Protein AF-A0A843IU89-F1 (afdb_monomer_lite)

Sequence (53 aa):
SRTCHHCGHIKKELKVKTRKWKCQNCGKTHDRDINAAINILNRWFNGDSLKKH

Structure (mmCIF, N/CA/C/O backbone):
data_AF-A0A843IU89-F1
#
_entry.id   AF-A0A843IU89-F1
#
loop_
_atom_site.group_PDB
_atom_site.id
_atom_site.type_symbol
_atom_site.label_atom_id
_atom_site.label_alt_id
_atom_site.label_comp_id
_atom_site.label_asym_id
_atom_site.label_entity_id
_atom_site.label_seq_id
_atom_site.pdbx_PDB_ins_code
_atom_site.Cartn_x
_atom_site.Cartn_y
_atom_site.Cartn_z
_atom_site.occupancy
_atom_site.B_iso_or_equiv
_atom_site.auth_seq_id
_atom_site.auth_comp_id
_atom_site.auth_asym_id
_atom_site.auth_atom_id
_atom_site.pdbx_PDB_model_num
ATOM 1 N N . SER A 1 1 ? 6.678 -2.601 0.796 1.00 75.94 1 SER A N 1
ATOM 2 C CA . SER A 1 1 ? 6.520 -1.135 0.920 1.00 75.94 1 SER A CA 1
ATOM 3 C C . SER A 1 1 ? 5.329 -0.809 1.816 1.00 75.94 1 SER A C 1
ATOM 5 O O 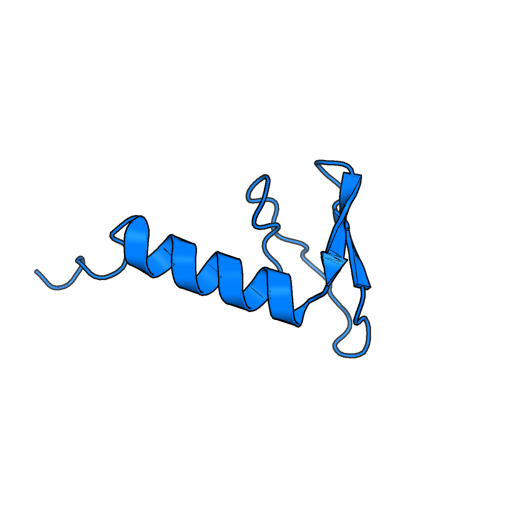. SER A 1 1 ? 4.340 -1.536 1.761 1.00 75.94 1 SER A O 1
ATOM 7 N N . ARG A 1 2 ? 5.416 0.256 2.632 1.00 84.38 2 ARG A N 1
ATOM 8 C CA . ARG A 1 2 ? 4.287 0.807 3.417 1.00 84.38 2 ARG A CA 1
ATOM 9 C C . ARG A 1 2 ? 3.434 1.809 2.617 1.00 84.38 2 ARG A C 1
ATOM 11 O O . ARG A 1 2 ? 2.423 2.291 3.119 1.00 84.38 2 ARG A O 1
ATOM 18 N N . THR A 1 3 ? 3.849 2.127 1.394 1.00 91.81 3 THR A N 1
ATOM 19 C CA . THR A 1 3 ? 3.151 3.028 0.473 1.00 91.81 3 THR A CA 1
ATOM 20 C C . THR A 1 3 ? 1.989 2.304 -0.185 1.00 91.81 3 THR A C 1
ATOM 22 O O . THR A 1 3 ? 2.166 1.208 -0.707 1.00 91.81 3 THR A O 1
ATOM 25 N N . CYS A 1 4 ? 0.803 2.892 -0.179 1.00 94.25 4 CYS A N 1
ATOM 26 C CA . CYS A 1 4 ? -0.323 2.440 -0.980 1.00 94.25 4 CYS A CA 1
ATOM 27 C C . CYS A 1 4 ? 0.015 2.619 -2.465 1.00 94.25 4 CYS A C 1
ATOM 29 O O . CYS A 1 4 ? 0.145 3.753 -2.917 1.00 94.25 4 CYS A O 1
ATOM 31 N N . HIS A 1 5 ? 0.115 1.532 -3.234 1.00 92.88 5 HIS A N 1
ATOM 32 C CA . HIS A 1 5 ? 0.396 1.638 -4.672 1.00 92.88 5 HIS A CA 1
ATOM 33 C C . HIS A 1 5 ? -0.718 2.347 -5.462 1.00 92.88 5 HIS A C 1
ATOM 35 O O . HIS A 1 5 ? -0.488 2.786 -6.579 1.00 92.88 5 HIS A O 1
ATOM 41 N N . HIS A 1 6 ? -1.925 2.443 -4.895 1.00 93.00 6 HIS A N 1
ATOM 42 C CA . HIS A 1 6 ? -3.085 3.032 -5.560 1.00 93.00 6 HIS A CA 1
ATOM 43 C C . HIS A 1 6 ? -3.176 4.555 -5.402 1.00 93.00 6 HIS A C 1
ATOM 45 O O . HIS A 1 6 ? -3.616 5.236 -6.316 1.00 93.00 6 HIS A O 1
ATOM 51 N N . CYS A 1 7 ? -2.818 5.096 -4.232 1.00 93.00 7 CYS A N 1
ATOM 52 C CA . CYS A 1 7 ? -2.967 6.531 -3.943 1.00 93.00 7 CYS A CA 1
ATOM 53 C C . CYS A 1 7 ? -1.698 7.196 -3.395 1.00 93.00 7 CYS A C 1
ATOM 55 O O . CYS A 1 7 ? -1.748 8.347 -2.983 1.00 93.00 7 CYS A O 1
ATOM 57 N N . GLY A 1 8 ? -0.582 6.469 -3.287 1.00 90.50 8 GLY A N 1
ATOM 58 C CA . GLY A 1 8 ? 0.688 7.001 -2.784 1.00 90.50 8 GLY A CA 1
ATOM 59 C C . GLY A 1 8 ? 0.760 7.212 -1.266 1.00 90.50 8 GLY A C 1
ATOM 60 O O . GLY A 1 8 ? 1.835 7.488 -0.743 1.00 90.50 8 GLY A O 1
ATOM 61 N N . HIS A 1 9 ? -0.337 7.040 -0.521 1.00 93.12 9 HIS A N 1
ATOM 62 C CA . HIS A 1 9 ? -0.337 7.246 0.930 1.00 93.12 9 HIS A CA 1
ATOM 63 C C . HIS A 1 9 ? 0.633 6.296 1.653 1.00 93.12 9 HIS A C 1
ATOM 65 O O . HIS A 1 9 ? 0.534 5.073 1.520 1.00 93.12 9 HIS A O 1
ATOM 71 N N . ILE A 1 10 ? 1.539 6.845 2.464 1.00 89.81 10 ILE A N 1
ATOM 72 C CA . ILE A 1 10 ? 2.512 6.073 3.245 1.00 89.81 10 ILE A CA 1
ATOM 73 C C . ILE A 1 10 ? 1.936 5.782 4.627 1.00 89.81 10 ILE A C 1
ATOM 75 O O . ILE A 1 10 ? 1.784 6.676 5.457 1.00 89.81 10 ILE A O 1
ATOM 79 N N . LYS A 1 11 ? 1.680 4.505 4.914 1.00 83.88 11 LYS A N 1
ATOM 80 C CA . LYS A 1 11 ? 1.284 4.083 6.257 1.00 83.88 11 LYS A CA 1
ATOM 81 C C . LYS A 1 11 ? 2.485 4.197 7.201 1.00 83.88 11 LYS A C 1
ATOM 83 O O . LYS A 1 11 ? 3.449 3.448 7.051 1.00 83.88 11 LYS A O 1
ATOM 88 N N . LYS A 1 12 ? 2.439 5.103 8.183 1.00 79.62 12 LYS A N 1
ATOM 89 C CA . LYS A 1 12 ? 3.559 5.326 9.122 1.00 79.62 12 LYS A CA 1
ATOM 90 C C . LYS A 1 12 ? 3.884 4.076 9.946 1.00 79.62 12 LYS A C 1
ATOM 92 O O . LYS A 1 12 ? 5.042 3.674 10.017 1.00 79.62 12 LYS A O 1
ATOM 97 N N . GLU A 1 13 ? 2.872 3.379 10.451 1.00 77.75 13 GLU A N 1
ATOM 98 C CA . GLU A 1 13 ? 3.058 2.195 11.295 1.00 77.75 13 GLU A CA 1
ATOM 99 C C . GLU A 1 13 ? 2.406 0.962 10.668 1.00 77.75 13 GLU A C 1
ATOM 101 O O . GLU A 1 13 ? 1.180 0.828 10.617 1.00 77.75 13 GLU A O 1
ATOM 106 N N . LEU A 1 14 ? 3.221 0.034 10.165 1.00 73.75 14 LEU A N 1
ATOM 107 C CA . LEU A 1 14 ? 2.760 -1.270 9.693 1.00 73.75 14 LEU A CA 1
ATOM 108 C C . LEU A 1 14 ? 3.479 -2.350 10.503 1.00 73.75 14 LEU A C 1
ATOM 110 O O . LEU A 1 14 ? 4.678 -2.554 10.329 1.00 73.75 14 LEU A O 1
ATOM 114 N N . LYS A 1 15 ? 2.747 -3.048 11.379 1.00 76.38 15 LYS A N 1
ATOM 115 C CA . LYS A 1 15 ? 3.291 -4.193 12.121 1.00 76.38 15 LYS A CA 1
ATOM 116 C C . LYS A 1 15 ? 3.752 -5.263 11.126 1.00 76.38 15 LYS A C 1
ATOM 118 O O . LYS A 1 15 ? 2.992 -5.644 10.233 1.00 76.38 15 LYS A O 1
ATOM 123 N N . VAL A 1 16 ? 4.962 -5.797 11.316 1.00 70.81 16 VAL A N 1
ATOM 124 C CA . VAL A 1 16 ? 5.605 -6.795 10.431 1.00 70.81 16 VAL A CA 1
ATOM 125 C C . 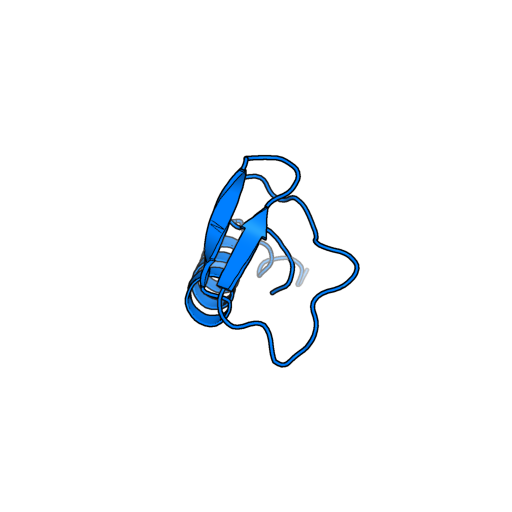VAL A 1 16 ? 4.787 -8.088 10.290 1.00 70.81 16 VAL A C 1
ATOM 127 O O . VAL A 1 16 ? 4.910 -8.790 9.293 1.00 70.81 16 VAL A O 1
ATOM 130 N N . LYS A 1 17 ? 3.825 -8.368 11.174 1.00 76.25 17 LYS A N 1
ATOM 131 C CA . LYS A 1 17 ? 2.923 -9.533 11.052 1.00 76.25 17 LYS A CA 1
ATOM 132 C C . LYS A 1 17 ? 1.625 -9.281 10.260 1.00 76.25 17 LYS A C 1
ATOM 134 O O . LYS A 1 17 ? 0.967 -10.225 9.846 1.00 76.25 17 LYS A O 1
ATOM 139 N N . THR A 1 18 ? 1.258 -8.030 9.978 1.00 77.44 18 THR A N 1
ATOM 140 C CA . THR A 1 18 ? 0.018 -7.683 9.253 1.00 77.44 18 THR A CA 1
ATOM 141 C C . THR A 1 18 ? 0.099 -7.956 7.740 1.00 77.44 18 THR A C 1
ATOM 143 O O . THR A 1 18 ? 0.563 -7.098 6.985 1.00 77.44 18 THR A O 1
ATOM 146 N N . ARG A 1 19 ? -0.361 -9.132 7.288 1.00 85.88 19 ARG A N 1
ATOM 147 C CA . ARG A 1 19 ? -0.375 -9.537 5.862 1.00 85.88 19 ARG A CA 1
ATOM 148 C C . ARG A 1 19 ? -1.286 -8.665 4.995 1.00 85.88 19 ARG A C 1
ATOM 150 O O . ARG A 1 19 ? -0.876 -8.248 3.917 1.00 85.88 19 ARG A O 1
ATOM 157 N N . LYS A 1 20 ? -2.486 -8.347 5.491 1.00 90.00 20 LYS A N 1
ATOM 158 C CA . LYS A 1 20 ? -3.470 -7.499 4.807 1.00 90.00 20 LYS A CA 1
ATOM 159 C C . LYS A 1 20 ? -3.737 -6.226 5.598 1.00 90.00 20 LYS A C 1
ATOM 161 O O . LYS A 1 20 ? -3.875 -6.283 6.817 1.00 90.00 20 LYS A O 1
ATOM 166 N N . TRP A 1 21 ? -3.820 -5.083 4.926 1.00 90.31 21 TRP A N 1
ATOM 167 C CA . TRP A 1 21 ? -4.141 -3.804 5.563 1.00 90.31 21 TRP A CA 1
ATOM 168 C C . TRP A 1 21 ? -5.033 -2.943 4.672 1.00 90.31 21 TRP A C 1
ATOM 170 O O . TRP A 1 21 ? -4.895 -2.956 3.453 1.00 90.31 21 TRP A O 1
ATOM 180 N N . LYS A 1 22 ? -5.935 -2.175 5.290 1.00 91.88 22 LYS A N 1
ATOM 181 C CA . LYS A 1 22 ? -6.772 -1.189 4.600 1.00 91.88 22 LYS A CA 1
ATOM 182 C C . LYS A 1 22 ? -6.076 0.171 4.590 1.00 91.88 22 LYS A C 1
ATOM 184 O O . LYS A 1 22 ? -5.616 0.638 5.634 1.00 91.88 22 LYS A O 1
ATOM 189 N N . CYS A 1 23 ? -5.989 0.802 3.425 1.00 92.44 23 CYS A N 1
ATOM 190 C CA . CYS A 1 23 ? -5.488 2.159 3.287 1.00 92.44 23 CYS A CA 1
ATOM 191 C C . CYS A 1 23 ? -6.461 3.146 3.934 1.00 92.44 23 CYS A C 1
ATOM 193 O O . CYS A 1 23 ? -7.639 3.16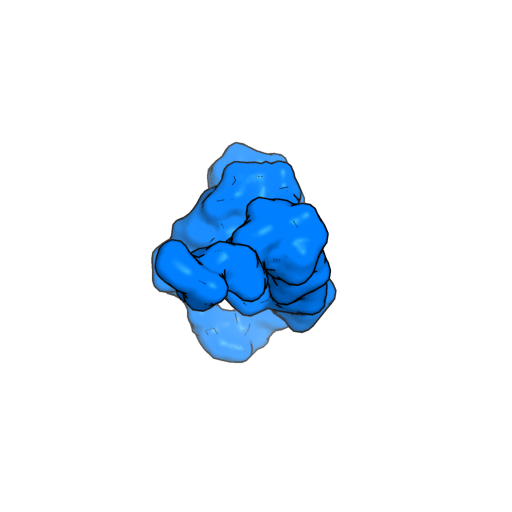1 3.593 1.00 92.44 23 CYS A O 1
ATOM 195 N N . GLN A 1 24 ? -5.962 3.987 4.839 1.00 91.00 24 GLN A N 1
ATOM 196 C CA . GLN A 1 24 ? -6.780 5.001 5.510 1.00 91.00 24 GLN A CA 1
ATOM 197 C C . GLN A 1 24 ? -7.140 6.183 4.600 1.00 91.00 24 GLN A C 1
ATOM 199 O O . GLN A 1 24 ? -8.098 6.882 4.889 1.00 91.00 24 GLN A O 1
ATOM 204 N N . ASN A 1 25 ? -6.413 6.374 3.494 1.00 93.06 25 ASN A N 1
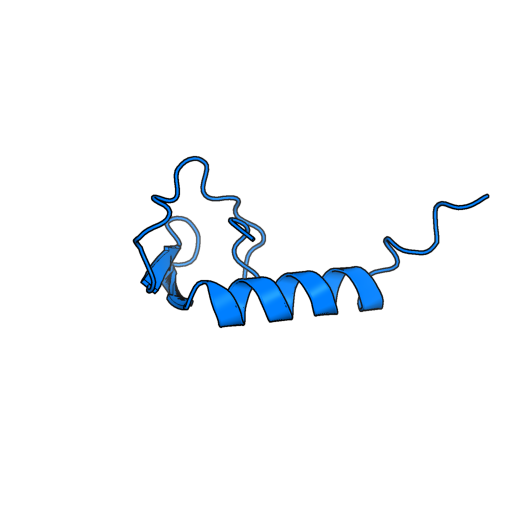ATOM 205 C CA . ASN A 1 25 ? -6.669 7.456 2.544 1.00 93.06 25 ASN A CA 1
ATOM 206 C C . ASN A 1 25 ? -7.682 7.068 1.454 1.00 93.06 25 ASN A C 1
ATOM 208 O O . ASN A 1 25 ? -8.644 7.781 1.218 1.00 93.06 25 ASN A O 1
ATOM 212 N N . CYS A 1 26 ? -7.482 5.924 0.789 1.00 94.19 26 CYS A N 1
ATOM 213 C CA . CYS A 1 26 ? -8.329 5.505 -0.341 1.00 94.19 26 CYS A CA 1
ATOM 214 C C . CYS A 1 26 ? -9.251 4.316 -0.037 1.00 94.19 26 CYS A C 1
ATOM 216 O O . CYS A 1 26 ? -9.962 3.844 -0.918 1.00 94.19 26 CYS A O 1
ATOM 218 N N . GLY A 1 27 ? -9.195 3.759 1.174 1.00 93.25 27 GLY A N 1
ATOM 219 C CA . GLY A 1 27 ? -10.052 2.648 1.587 1.00 93.25 27 GLY A CA 1
ATOM 220 C C . GLY A 1 27 ? -9.718 1.281 0.979 1.00 93.25 27 GLY A C 1
ATOM 221 O O . GLY A 1 27 ? -10.338 0.297 1.379 1.00 93.25 27 GLY A O 1
ATOM 222 N N . LYS A 1 28 ? -8.744 1.167 0.063 1.00 92.44 28 LYS A N 1
ATOM 223 C CA . LYS A 1 28 ? -8.380 -0.123 -0.548 1.00 92.44 28 LYS A CA 1
ATOM 224 C C . LYS A 1 28 ? -7.692 -1.061 0.433 1.00 92.44 28 LYS A C 1
ATOM 226 O O . LYS A 1 28 ? -6.838 -0.646 1.215 1.0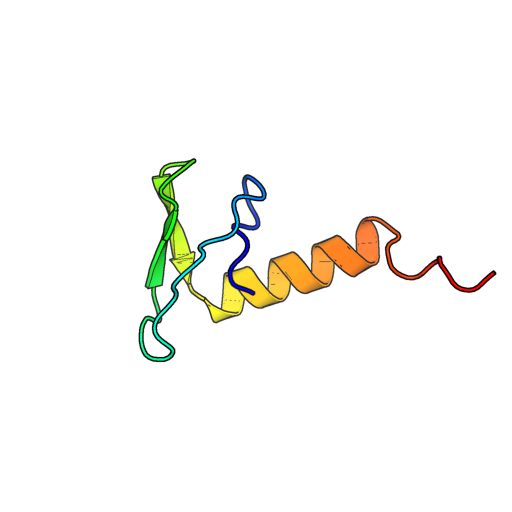0 92.44 28 LYS A O 1
ATOM 231 N N . THR A 1 29 ? -8.032 -2.341 0.348 1.00 93.56 29 THR A N 1
ATOM 232 C CA . THR A 1 29 ? -7.343 -3.406 1.079 1.00 93.56 29 THR A CA 1
ATOM 233 C C . THR A 1 29 ? -6.179 -3.927 0.247 1.00 93.56 29 THR A C 1
ATOM 235 O O . THR A 1 29 ? -6.331 -4.236 -0.931 1.00 93.56 29 THR A O 1
ATOM 238 N N . HIS A 1 30 ? -5.013 -4.036 0.869 1.00 92.25 30 HIS A N 1
ATOM 239 C CA . HIS A 1 30 ? -3.777 -4.469 0.239 1.00 92.25 30 HIS A CA 1
ATOM 240 C C . HIS A 1 30 ? -3.228 -5.710 0.926 1.00 92.25 30 HIS A C 1
ATOM 242 O O . HIS A 1 30 ? -3.116 -5.724 2.152 1.00 92.25 30 HIS A O 1
ATOM 248 N N . ASP A 1 31 ? -2.805 -6.699 0.138 1.00 92.88 31 ASP A N 1
ATOM 249 C CA . ASP A 1 31 ? -1.780 -7.644 0.578 1.00 92.88 31 ASP A CA 1
ATOM 250 C C . ASP A 1 31 ? -0.414 -6.947 0.536 1.00 92.88 31 ASP A C 1
ATOM 252 O O . ASP A 1 31 ? -0.100 -6.210 -0.406 1.00 92.88 31 ASP A O 1
ATOM 256 N N . ARG A 1 32 ? 0.382 -7.120 1.590 1.00 88.44 32 ARG A N 1
ATOM 257 C CA . ARG A 1 32 ? 1.660 -6.427 1.740 1.00 88.44 32 ARG A CA 1
ATOM 258 C C . ARG A 1 32 ? 2.646 -6.769 0.628 1.00 88.44 32 ARG A C 1
ATOM 260 O O . ARG A 1 32 ? 3.318 -5.850 0.153 1.00 88.44 32 ARG A O 1
ATOM 267 N N . ASP A 1 33 ? 2.750 -8.040 0.259 1.00 90.00 33 ASP A N 1
ATOM 268 C CA . ASP A 1 33 ? 3.781 -8.528 -0.655 1.00 90.00 33 ASP A CA 1
ATOM 269 C C . ASP A 1 33 ? 3.437 -8.081 -2.081 1.00 90.00 33 ASP A C 1
ATOM 271 O O . ASP A 1 33 ? 4.266 -7.473 -2.758 1.00 90.00 33 ASP A O 1
ATOM 275 N N . ILE A 1 34 ? 2.163 -8.211 -2.470 1.00 93.12 34 ILE A N 1
ATOM 276 C CA . ILE A 1 34 ? 1.642 -7.694 -3.747 1.00 93.12 34 ILE A CA 1
ATOM 277 C C . ILE A 1 34 ? 1.829 -6.176 -3.835 1.00 93.12 34 ILE A C 1
ATOM 279 O O . ILE A 1 34 ? 2.365 -5.652 -4.810 1.00 93.12 34 ILE A O 1
ATOM 283 N N . ASN A 1 35 ? 1.439 -5.442 -2.790 1.00 93.19 35 ASN A N 1
ATOM 284 C CA . ASN A 1 35 ? 1.610 -3.993 -2.760 1.00 93.19 35 ASN A CA 1
ATOM 285 C C . ASN A 1 35 ? 3.091 -3.591 -2.838 1.00 93.19 35 ASN A C 1
ATOM 287 O O . ASN A 1 35 ? 3.420 -2.565 -3.428 1.00 93.19 35 ASN A O 1
ATOM 291 N N . ALA A 1 36 ? 3.999 -4.368 -2.243 1.00 91.94 36 ALA A N 1
ATOM 292 C CA . ALA A 1 36 ? 5.430 -4.132 -2.362 1.00 91.94 36 ALA A CA 1
ATOM 293 C C . ALA A 1 36 ? 5.924 -4.338 -3.801 1.00 91.94 36 ALA A C 1
ATOM 295 O O . ALA A 1 36 ? 6.617 -3.455 -4.299 1.00 91.94 36 ALA A O 1
ATOM 296 N N . ALA A 1 37 ? 5.526 -5.431 -4.458 1.00 93.75 37 ALA A N 1
ATOM 297 C CA . ALA A 1 37 ? 5.894 -5.731 -5.839 1.00 93.75 37 ALA A CA 1
ATOM 298 C C . ALA A 1 37 ? 5.435 -4.631 -6.809 1.00 93.75 37 ALA A C 1
ATOM 300 O O . ALA A 1 37 ? 6.241 -4.136 -7.592 1.00 93.75 37 ALA A O 1
ATOM 301 N N . ILE A 1 38 ? 4.188 -4.160 -6.687 1.00 93.25 38 ILE A N 1
ATOM 302 C CA . ILE A 1 38 ? 3.668 -3.070 -7.530 1.00 93.25 38 ILE A CA 1
ATOM 303 C C . ILE A 1 38 ? 4.435 -1.768 -7.280 1.00 93.25 38 ILE A C 1
ATOM 305 O O . ILE A 1 38 ? 4.802 -1.073 -8.219 1.00 93.25 38 ILE A O 1
ATOM 309 N N . ASN A 1 39 ? 4.729 -1.429 -6.021 1.00 91.69 39 ASN A N 1
ATOM 310 C CA . ASN A 1 39 ? 5.528 -0.235 -5.733 1.00 91.69 39 ASN A CA 1
ATOM 311 C C . ASN A 1 39 ? 6.946 -0.326 -6.312 1.00 91.69 39 ASN A C 1
ATOM 313 O O . ASN A 1 39 ? 7.491 0.698 -6.704 1.00 91.69 39 ASN A O 1
ATOM 317 N N . ILE A 1 40 ? 7.553 -1.516 -6.331 1.00 91.31 40 ILE A N 1
ATOM 318 C CA . ILE A 1 40 ? 8.853 -1.733 -6.973 1.00 91.31 40 ILE A CA 1
ATOM 319 C C . ILE A 1 40 ? 8.704 -1.511 -8.479 1.00 91.31 40 ILE A C 1
ATOM 321 O O . ILE A 1 40 ? 9.401 -0.663 -9.019 1.00 91.31 40 ILE A O 1
ATOM 325 N N . LEU A 1 41 ? 7.749 -2.185 -9.125 1.00 90.69 41 LEU A N 1
ATOM 326 C CA . LEU A 1 41 ? 7.447 -2.045 -10.552 1.00 90.69 41 LEU A CA 1
ATOM 327 C C . LEU A 1 41 ? 7.231 -0.580 -10.965 1.00 90.69 41 LEU A C 1
ATOM 329 O O . LEU A 1 41 ? 7.838 -0.102 -11.917 1.00 90.69 41 LEU A O 1
ATOM 333 N N . ASN A 1 42 ? 6.433 0.157 -10.193 1.00 89.31 42 ASN A N 1
ATOM 334 C CA . ASN A 1 42 ? 6.160 1.568 -10.446 1.00 89.31 42 ASN A CA 1
ATOM 335 C C . ASN A 1 42 ? 7.424 2.430 -10.353 1.00 89.31 42 ASN A C 1
ATOM 337 O O . ASN A 1 42 ? 7.557 3.367 -11.125 1.00 89.31 42 ASN A O 1
ATOM 341 N N . ARG A 1 43 ? 8.368 2.135 -9.448 1.00 87.38 43 ARG A N 1
ATOM 342 C CA . ARG A 1 43 ? 9.646 2.874 -9.391 1.00 87.38 43 ARG A CA 1
ATOM 343 C C . ARG A 1 43 ? 10.492 2.649 -10.640 1.00 87.38 43 ARG A C 1
ATOM 345 O O . ARG A 1 43 ? 11.127 3.591 -11.099 1.00 87.38 43 ARG A O 1
ATOM 352 N N . TRP A 1 44 ? 10.478 1.430 -11.182 1.00 85.75 44 TRP A N 1
ATOM 353 C CA . TRP A 1 44 ? 11.183 1.113 -12.424 1.00 85.75 44 TRP A CA 1
ATOM 354 C C . TRP A 1 44 ? 10.589 1.870 -13.615 1.00 85.75 44 TRP A C 1
ATOM 356 O O . TRP A 1 44 ? 11.336 2.459 -14.389 1.00 85.75 44 TRP A O 1
ATOM 366 N N . PHE A 1 45 ? 9.260 1.912 -13.737 1.00 83.00 45 PHE A N 1
ATOM 367 C CA . PHE A 1 45 ? 8.602 2.612 -14.846 1.00 83.00 45 PHE A CA 1
ATOM 368 C C . PHE A 1 45 ? 8.580 4.137 -14.704 1.00 83.00 45 PHE A C 1
ATOM 370 O O . PHE A 1 45 ? 8.678 4.837 -15.705 1.00 83.00 45 PHE A O 1
ATOM 377 N N . ASN A 1 46 ? 8.488 4.669 -13.483 1.00 77.88 46 ASN A N 1
ATOM 378 C CA . ASN A 1 46 ? 8.386 6.113 -13.242 1.00 77.88 46 ASN A CA 1
ATOM 379 C C . ASN A 1 46 ? 9.747 6.839 -13.228 1.00 77.88 46 ASN A C 1
ATOM 381 O O . 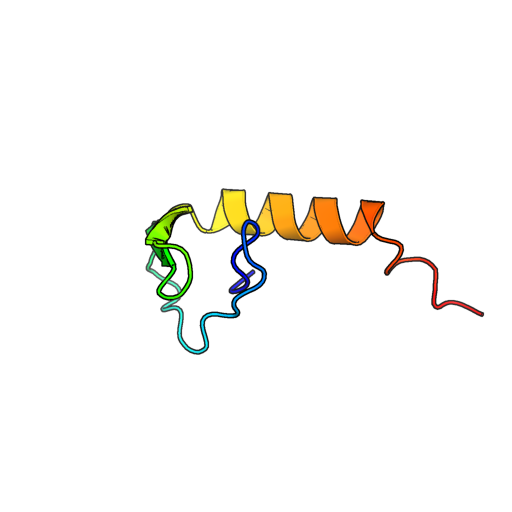ASN A 1 46 ? 9.805 8.013 -12.872 1.00 77.88 46 ASN A O 1
ATOM 385 N N . GLY A 1 47 ? 10.840 6.172 -13.613 1.00 62.88 47 GLY A N 1
ATOM 386 C CA . GLY A 1 47 ? 12.119 6.834 -13.890 1.00 62.88 47 GLY A CA 1
ATOM 387 C C . GLY A 1 47 ? 13.012 7.139 -12.681 1.00 62.88 47 GLY A C 1
ATOM 388 O O . GLY A 1 47 ? 14.032 7.806 -12.848 1.00 62.88 47 GLY A O 1
ATOM 389 N N . ASP A 1 48 ? 12.728 6.607 -11.486 1.00 56.81 48 ASP A N 1
ATOM 390 C CA . ASP A 1 48 ? 13.610 6.786 -10.310 1.00 56.81 48 ASP A CA 1
ATOM 391 C C . ASP A 1 48 ? 14.980 6.082 -10.466 1.00 56.81 48 ASP A C 1
ATOM 393 O O . ASP A 1 48 ? 15.882 6.256 -9.647 1.00 56.81 48 ASP A O 1
ATOM 397 N N . SER A 1 49 ? 15.176 5.314 -11.544 1.00 54.56 49 SER A N 1
ATOM 398 C CA . SER A 1 49 ? 16.460 4.707 -11.918 1.00 54.56 49 SER A CA 1
ATOM 399 C C . SER A 1 49 ? 17.362 5.587 -12.801 1.00 54.56 49 SER A C 1
ATOM 401 O O . SER A 1 49 ? 18.441 5.126 -13.160 1.00 54.56 49 SER A O 1
ATOM 403 N N . LEU A 1 50 ? 16.993 6.837 -13.124 1.00 55.09 50 LEU A N 1
ATOM 404 C CA . LEU A 1 50 ? 17.827 7.727 -13.956 1.00 55.09 50 LEU A CA 1
ATOM 405 C C . LEU A 1 50 ? 18.507 8.893 -13.220 1.00 55.09 50 LEU A C 1
ATOM 407 O O . LEU A 1 50 ? 19.187 9.689 -13.859 1.00 55.09 50 LEU A O 1
ATOM 411 N N . LYS A 1 51 ? 18.464 8.969 -11.882 1.00 52.09 51 LYS A N 1
ATOM 412 C CA . LYS A 1 51 ? 19.381 9.856 -11.133 1.00 52.09 51 LYS A CA 1
ATOM 413 C C . LYS A 1 51 ? 20.731 9.180 -10.868 1.00 52.09 51 LYS A C 1
ATOM 415 O O . LYS A 1 51 ? 21.152 8.991 -9.731 1.00 52.09 51 LYS A O 1
ATOM 420 N N . LYS A 1 52 ? 21.400 8.807 -11.954 1.00 53.53 52 LYS A N 1
ATOM 421 C CA . LYS A 1 52 ? 22.861 8.762 -12.052 1.00 53.53 52 LYS A CA 1
ATOM 422 C C . LYS A 1 52 ? 23.227 9.594 -13.276 1.00 53.53 52 LYS A C 1
ATOM 424 O O . LYS A 1 52 ? 23.416 9.023 -14.338 1.00 53.53 52 LYS A O 1
ATOM 429 N N . HIS A 1 53 ? 23.219 10.912 -13.118 1.00 41.47 53 HIS A N 1
ATOM 430 C CA . HIS A 1 53 ? 24.117 11.879 -13.751 1.00 41.47 53 HIS A CA 1
ATOM 431 C C . HIS A 1 53 ? 23.906 13.230 -13.071 1.00 41.47 53 HIS A C 1
ATOM 433 O O . HIS A 1 53 ? 22.728 13.604 -12.870 1.00 41.47 53 HIS A O 1
#

Radius of gyration: 12.2 Å; chains: 1; bounding box: 34×21×27 Å

Foldseek 3Di:
DQAALVPRDRDPDDDPPPQWDADPPPRDIDGPVVRVVSVVVCCVVVCVVPPPD

pLDDT: mean 83.49, std 13.25, range [41.47, 94.25]

Secondary structure (DSSP, 8-state):
--B-TTT--B-S---TT-SEEE-TTT--EEEHHHHHHHHHHHHHHTTTT----